Protein AF-A0A369JMH4-F1 (afdb_monomer_lite)

Radius of gyration: 18.21 Å; chains: 1; bounding box: 38×38×43 Å

Foldseek 3Di:
DDPPPDPPPVVNVVQCCCVVVVVDDDDPDPPPDPPVDLLDWDWDQDVPQAIKIKGFAALLAQHQSRGDDQADPPPRHGPQWDQKDFDAPDQAGTAKIWTAGNPPRDIDIDGHDPQWDWPDDDGADNDPSTTMIMGGDD

pLDDT: mean 79.68, std 16.47, range [33.25, 96.5]

Secondary structure (DSSP, 8-state):
---------HHHHHHHIIIIIS-PPPPSS-TT-TTS-TTS-EEEEETTTEEEEEEEEBTTTBGGGPPPPSB-TTT--BS-B-SPEEEEEETTEEEEEEEEBTTT--EEEEEPPTT-EE-S-SSPP-STT-EEEEEEE-

Structure (mmCIF, N/CA/C/O backbone):
data_AF-A0A369JMH4-F1
#
_entry.id   AF-A0A369JMH4-F1
#
loop_
_atom_site.group_PDB
_atom_site.id
_atom_site.type_symbol
_atom_site.label_atom_id
_atom_site.label_alt_id
_atom_site.label_comp_id
_atom_site.label_asym_id
_atom_site.label_entity_id
_atom_site.label_seq_id
_atom_site.pdbx_PDB_ins_code
_atom_site.Cartn_x
_atom_site.Cartn_y
_atom_site.Cartn_z
_atom_site.occupancy
_atom_site.B_iso_or_equiv
_atom_site.auth_seq_id
_atom_site.auth_comp_id
_atom_site.auth_asym_id
_atom_site.auth_atom_id
_atom_site.pdbx_PDB_model_num
ATOM 1 N N . MET A 1 1 ? -17.251 -22.024 -17.572 1.00 35.53 1 MET A N 1
ATOM 2 C CA . MET A 1 1 ? -18.070 -21.114 -16.743 1.00 35.53 1 MET A CA 1
ATOM 3 C C . MET A 1 1 ? -17.380 -21.121 -15.400 1.00 35.53 1 MET A C 1
ATOM 5 O O . MET A 1 1 ? -17.563 -22.053 -14.628 1.00 35.53 1 MET A O 1
ATOM 9 N N . ASP A 1 2 ? -16.469 -20.178 -15.204 1.00 33.25 2 ASP A N 1
ATOM 10 C CA . ASP A 1 2 ? -15.556 -20.232 -14.071 1.00 33.25 2 ASP A CA 1
ATOM 11 C C . ASP A 1 2 ? -16.203 -19.449 -12.943 1.00 33.25 2 ASP A C 1
ATOM 13 O O . ASP A 1 2 ? -16.176 -18.219 -12.916 1.00 33.25 2 ASP A O 1
ATOM 17 N N . PHE A 1 3 ? -16.864 -20.175 -12.043 1.00 38.22 3 PHE A N 1
ATOM 18 C CA . PHE A 1 3 ? -17.314 -19.612 -10.783 1.00 38.22 3 PHE A CA 1
ATOM 19 C C . PHE A 1 3 ? -16.071 -19.296 -9.944 1.00 38.22 3 PHE A C 1
ATOM 21 O O . PHE A 1 3 ? -15.602 -20.110 -9.154 1.00 38.22 3 PHE A O 1
ATOM 28 N N . GLN A 1 4 ? -15.498 -18.114 -10.160 1.00 39.56 4 GLN A N 1
ATOM 29 C CA . GLN A 1 4 ? -14.689 -17.450 -9.153 1.00 39.56 4 GLN A CA 1
ATOM 30 C C . GLN A 1 4 ? -15.676 -16.725 -8.243 1.00 39.56 4 GLN A C 1
ATOM 32 O O . GLN A 1 4 ? -16.204 -15.690 -8.660 1.00 39.56 4 GLN A O 1
ATOM 37 N N . PRO A 1 5 ? -15.982 -17.234 -7.033 1.00 45.06 5 PRO A N 1
ATOM 38 C CA . PRO A 1 5 ? -16.698 -16.405 -6.084 1.00 45.06 5 PRO A CA 1
ATOM 39 C C . PRO A 1 5 ? -15.887 -15.117 -5.942 1.00 45.06 5 PRO A C 1
ATOM 41 O O . PRO A 1 5 ? -14.658 -15.167 -5.807 1.00 45.06 5 PRO A O 1
ATOM 44 N N . CYS A 1 6 ? -16.568 -13.971 -6.056 1.00 44.62 6 CYS A N 1
ATOM 45 C CA . CYS A 1 6 ? -16.004 -12.669 -5.720 1.00 44.62 6 CYS A CA 1
ATOM 46 C C . CYS A 1 6 ? -15.168 -12.859 -4.462 1.00 44.62 6 CYS A C 1
ATOM 48 O O . CYS A 1 6 ? -15.668 -13.512 -3.555 1.00 44.62 6 CYS A O 1
ATOM 50 N N . ILE A 1 7 ? -13.905 -12.410 -4.462 1.00 49.34 7 ILE A N 1
ATOM 51 C CA . ILE A 1 7 ? -12.928 -12.629 -3.386 1.00 49.34 7 ILE A CA 1
ATOM 52 C C . ILE A 1 7 ? -13.560 -12.157 -2.075 1.00 49.34 7 ILE A C 1
ATOM 54 O O . ILE A 1 7 ? -13.428 -11.004 -1.667 1.00 49.34 7 ILE A O 1
ATOM 58 N N . VAL A 1 8 ? -14.329 -13.037 -1.449 1.00 50.47 8 VAL A N 1
ATOM 59 C CA . VAL A 1 8 ? -14.998 -12.785 -0.196 1.00 50.47 8 VAL A CA 1
ATOM 60 C C . VAL A 1 8 ? -13.849 -12.827 0.765 1.00 50.47 8 VAL A C 1
ATOM 62 O O . VAL A 1 8 ? -13.151 -13.839 0.866 1.00 50.47 8 VAL A O 1
ATOM 65 N N . ASN A 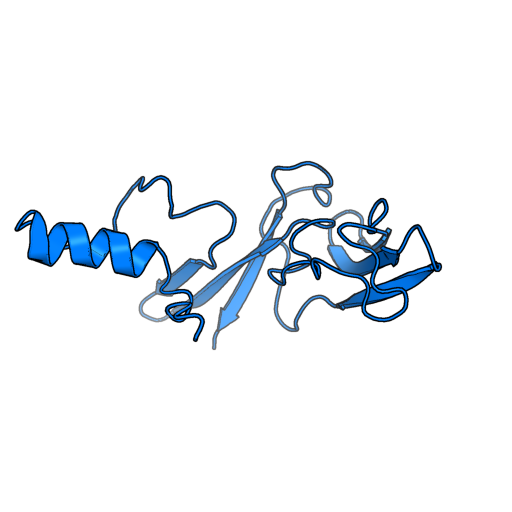1 9 ? -13.577 -11.660 1.347 1.00 58.00 9 ASN A N 1
ATOM 66 C CA . ASN A 1 9 ? -12.511 -11.474 2.306 1.00 58.00 9 ASN A CA 1
ATOM 67 C C . ASN A 1 9 ? -12.512 -12.697 3.225 1.00 58.00 9 ASN A C 1
ATOM 69 O O . ASN A 1 9 ? -13.536 -12.998 3.833 1.00 58.00 9 ASN A O 1
ATOM 73 N N . MET A 1 10 ? -11.406 -13.441 3.264 1.00 61.41 10 MET A N 1
ATOM 74 C CA . MET A 1 10 ? -11.346 -14.697 4.013 1.00 61.41 10 MET A CA 1
ATOM 75 C C . MET A 1 10 ? -11.717 -14.485 5.487 1.00 61.41 10 MET A C 1
ATOM 77 O O . MET A 1 10 ? -12.223 -15.405 6.107 1.00 61.41 10 MET A O 1
ATOM 81 N N . TYR A 1 11 ? -11.573 -13.259 6.008 1.00 62.88 11 TYR A N 1
ATOM 82 C CA . TYR A 1 11 ? -12.136 -12.828 7.288 1.00 62.88 11 TYR A CA 1
ATOM 83 C C . TYR A 1 11 ? -13.656 -13.033 7.386 1.00 62.88 11 TYR A C 1
ATOM 85 O O . TYR A 1 11 ? -14.142 -13.596 8.359 1.00 62.88 11 TYR A O 1
ATOM 93 N N . VAL A 1 12 ? -14.411 -12.610 6.370 1.00 63.16 12 VAL A N 1
ATOM 94 C CA . VAL A 1 12 ? -15.870 -12.782 6.291 1.00 63.16 12 VAL A CA 1
ATOM 95 C C . VAL A 1 12 ? -16.226 -14.264 6.202 1.00 63.16 12 VAL A C 1
ATOM 97 O O . VAL A 1 12 ? -17.187 -14.692 6.832 1.00 63.16 12 VAL A O 1
ATOM 100 N N . MET A 1 13 ? -15.436 -15.058 5.474 1.00 69.62 13 MET A N 1
ATOM 101 C CA . MET A 1 13 ? -15.665 -16.501 5.348 1.00 69.62 13 MET A CA 1
ATOM 102 C C . MET A 1 13 ? -15.344 -17.257 6.644 1.00 69.62 13 MET A C 1
ATOM 104 O O . MET A 1 13 ? -16.131 -18.107 7.053 1.00 69.62 13 MET A O 1
ATOM 108 N N . ASP A 1 14 ? -14.251 -16.911 7.329 1.00 69.19 14 ASP A N 1
ATOM 109 C CA . ASP A 1 14 ? -13.883 -17.485 8.629 1.00 69.19 14 ASP A CA 1
ATOM 110 C C . ASP A 1 14 ? -14.914 -17.096 9.706 1.00 69.19 14 ASP A C 1
ATOM 112 O O . ASP A 1 14 ? -15.352 -17.945 10.485 1.00 69.19 14 ASP A O 1
ATOM 116 N N . ALA A 1 15 ? -15.367 -15.835 9.713 1.00 69.56 15 ALA A N 1
ATOM 117 C CA . ALA A 1 15 ? -16.429 -15.365 10.601 1.00 69.56 15 ALA A CA 1
ATOM 118 C C . ALA A 1 15 ? -17.760 -16.083 10.322 1.00 69.56 15 ALA A C 1
ATOM 120 O O . ALA A 1 15 ? -18.419 -16.540 11.255 1.00 69.56 15 ALA A O 1
ATOM 121 N N . ALA A 1 16 ? -18.133 -16.249 9.049 1.00 69.81 16 ALA A N 1
ATOM 122 C CA . ALA A 1 16 ? -19.326 -16.994 8.655 1.00 69.81 16 ALA A CA 1
ATOM 123 C C . ALA A 1 16 ? -19.235 -18.472 9.063 1.00 69.81 16 ALA A C 1
ATOM 125 O O . ALA A 1 16 ? -20.205 -19.030 9.572 1.00 69.81 16 ALA A O 1
ATOM 126 N N . GLN A 1 17 ? -18.071 -19.106 8.910 1.00 73.88 17 GLN A N 1
ATOM 127 C CA . GLN A 1 17 ? -17.854 -20.482 9.349 1.00 73.88 17 GLN A CA 1
ATOM 128 C C . GLN A 1 17 ? -17.965 -20.613 10.876 1.00 73.88 17 GLN A C 1
ATOM 130 O O . GLN A 1 17 ? -18.639 -21.521 11.369 1.00 73.88 17 GLN A O 1
ATOM 135 N N . ALA A 1 18 ? -17.352 -19.704 11.639 1.00 72.19 18 ALA A N 1
ATOM 136 C CA . ALA A 1 18 ? -17.471 -19.688 13.097 1.00 72.19 18 ALA A CA 1
ATOM 137 C C . ALA A 1 18 ? -18.933 -19.521 13.547 1.00 72.19 18 ALA A C 1
ATOM 139 O O . ALA A 1 18 ? -19.379 -20.201 14.474 1.00 72.19 18 ALA A O 1
ATOM 140 N N . TRP A 1 19 ? -19.687 -18.670 12.851 1.00 72.25 19 TRP A N 1
ATOM 141 C CA . TRP A 1 19 ? -21.060 -18.334 13.207 1.00 72.25 19 TRP A CA 1
ATOM 142 C C . TRP A 1 19 ? -22.066 -19.423 12.824 1.00 72.25 19 TRP A C 1
ATOM 144 O O . TRP A 1 19 ? -22.806 -19.910 13.677 1.00 72.25 19 TRP A O 1
ATOM 154 N N . PHE A 1 20 ? -22.082 -19.829 11.554 1.00 76.00 20 PHE A N 1
ATOM 155 C CA . PHE A 1 20 ? -23.121 -20.707 11.013 1.00 76.00 20 PHE A CA 1
ATOM 156 C C . PHE A 1 20 ? -22.790 -22.193 11.133 1.00 76.00 20 PHE A C 1
ATOM 158 O O . PHE A 1 20 ? -23.704 -23.007 11.205 1.00 76.00 20 PHE A O 1
ATOM 165 N N . VAL A 1 21 ? -21.505 -22.558 11.160 1.00 78.19 21 VAL A N 1
ATOM 166 C CA . VAL A 1 21 ? -21.088 -23.970 11.213 1.00 78.19 21 VAL A CA 1
ATOM 167 C C . VAL A 1 21 ? -20.709 -24.377 12.630 1.00 78.19 21 VAL A C 1
ATOM 169 O O . VAL A 1 21 ? -21.078 -25.458 13.078 1.00 78.19 21 VAL A O 1
ATOM 172 N N . GLN A 1 22 ? -19.979 -23.523 13.352 1.00 78.56 22 GLN A N 1
ATOM 173 C CA . GLN A 1 22 ? -19.473 -23.857 14.690 1.00 78.56 22 GLN A CA 1
ATOM 174 C C . GLN A 1 22 ? -20.376 -23.363 15.830 1.00 78.56 22 GLN A C 1
ATOM 176 O O . GLN A 1 22 ? -20.097 -23.673 16.987 1.00 78.56 22 GLN A O 1
ATOM 181 N N . GLY A 1 23 ? -21.427 -22.589 15.531 1.00 72.75 23 GLY A N 1
ATOM 182 C CA . GLY A 1 23 ? -22.370 -22.072 16.528 1.00 72.75 23 GLY A CA 1
ATOM 183 C C . GLY A 1 23 ? -21.751 -21.101 17.541 1.00 72.75 23 GLY A C 1
ATOM 184 O O . GLY A 1 23 ? -22.298 -20.915 18.628 1.00 72.75 23 GLY A O 1
ATOM 185 N N . LYS A 1 24 ? -20.601 -20.493 17.223 1.00 68.94 24 LYS A N 1
ATOM 186 C CA . LYS A 1 24 ? -19.928 -19.525 18.098 1.00 68.94 24 LYS A CA 1
ATOM 187 C C . LYS A 1 24 ? -20.498 -18.128 17.856 1.00 68.94 24 LYS A C 1
ATOM 189 O O . LYS A 1 24 ? -20.722 -17.735 16.712 1.00 68.94 24 LYS A O 1
ATOM 194 N N . LYS A 1 25 ? -20.714 -17.351 18.924 1.00 60.28 25 LYS A N 1
ATOM 195 C CA . LYS A 1 25 ? -21.019 -15.918 18.782 1.00 60.28 25 LYS A CA 1
ATOM 196 C C . LYS A 1 25 ? -19.775 -15.205 18.239 1.00 60.28 25 LYS A C 1
ATOM 198 O O . LYS A 1 25 ? -18.699 -15.430 18.790 1.00 60.28 25 LYS A O 1
ATOM 203 N N . PRO A 1 26 ? -19.894 -14.364 17.198 1.00 54.19 26 PRO A N 1
ATOM 204 C CA . PRO A 1 26 ? -18.758 -13.592 16.727 1.00 54.19 26 PRO A CA 1
ATOM 205 C C . PRO A 1 26 ? -18.363 -12.597 17.818 1.00 54.19 26 PRO A C 1
ATOM 207 O O . PRO A 1 26 ? -19.163 -11.753 18.225 1.00 54.19 26 PRO A O 1
ATOM 210 N N . GLU A 1 27 ? -17.134 -12.701 18.309 1.00 54.62 27 GLU A N 1
ATOM 211 C CA . GLU A 1 27 ? -16.527 -11.588 19.025 1.00 54.62 27 GLU A CA 1
ATOM 212 C C . GLU A 1 27 ? -16.348 -10.447 18.017 1.00 54.62 27 GLU A C 1
ATOM 214 O O . GLU A 1 27 ? -15.845 -10.658 16.912 1.00 54.62 27 GLU A O 1
ATOM 219 N N . ALA A 1 28 ? -16.779 -9.234 18.378 1.00 49.41 28 ALA A N 1
ATOM 220 C CA . ALA A 1 28 ? -16.646 -8.049 17.521 1.00 49.41 28 ALA A CA 1
ATOM 221 C C . ALA A 1 28 ? -15.177 -7.736 17.170 1.00 49.41 28 ALA A C 1
ATOM 223 O O . ALA A 1 28 ? -14.896 -6.989 16.236 1.00 49.41 28 ALA A O 1
ATOM 224 N N . VAL A 1 29 ? -14.243 -8.332 17.913 1.00 51.25 29 VAL A N 1
ATOM 225 C CA . VAL A 1 29 ? -12.807 -8.246 17.711 1.00 51.25 29 VAL A CA 1
ATOM 226 C C . VAL A 1 29 ? -12.248 -9.654 17.877 1.00 51.25 29 VAL A C 1
ATOM 228 O O . VAL A 1 29 ? -12.226 -10.179 18.984 1.00 51.25 29 VAL A O 1
ATOM 231 N N . LEU A 1 30 ? -11.789 -10.272 16.787 1.00 52.94 30 LEU A N 1
ATOM 232 C CA . LEU A 1 30 ? -10.995 -11.496 16.880 1.00 52.94 30 LEU A CA 1
ATOM 233 C C . LEU A 1 30 ? -9.573 -11.090 17.289 1.00 52.94 30 LEU A C 1
ATOM 235 O O . LEU A 1 30 ? -8.693 -10.922 16.438 1.00 52.94 30 LEU A O 1
ATOM 239 N N . ASN A 1 31 ? -9.375 -10.842 18.584 1.00 42.22 31 ASN A N 1
ATOM 240 C CA . ASN A 1 31 ? -8.053 -10.565 19.137 1.00 42.22 31 ASN A CA 1
ATOM 241 C C . ASN A 1 31 ? -7.108 -11.714 18.754 1.00 42.22 31 ASN A C 1
ATOM 243 O O . ASN A 1 31 ? -7.478 -12.882 18.837 1.00 42.22 31 ASN A O 1
ATOM 247 N N . GLU A 1 32 ? -5.910 -11.373 18.276 1.00 44.97 32 GLU A N 1
ATOM 248 C CA . GLU A 1 32 ? -4.871 -12.343 17.892 1.00 44.97 32 GLU A CA 1
ATOM 249 C C . GLU A 1 32 ? -5.225 -13.295 16.732 1.00 44.97 32 GLU A C 1
ATOM 251 O O . GLU A 1 32 ? -4.517 -14.275 16.492 1.00 44.97 32 GLU A O 1
ATOM 256 N N . HIS A 1 33 ? -6.269 -13.010 15.943 1.00 47.62 33 HIS A N 1
ATOM 257 C CA . HIS A 1 33 ? -6.540 -13.810 14.749 1.00 47.62 33 HIS A CA 1
ATOM 258 C C . HIS A 1 33 ? -5.376 -13.682 13.764 1.00 47.62 33 HIS A C 1
ATOM 260 O O . HIS A 1 33 ? -5.057 -12.581 13.308 1.00 47.62 33 HIS A O 1
ATOM 266 N N . HIS A 1 34 ? -4.789 -14.809 13.350 1.00 49.72 34 HIS A N 1
ATOM 267 C CA . HIS A 1 34 ? -3.632 -14.882 12.439 1.00 49.72 34 HIS A CA 1
ATOM 268 C C . HIS A 1 34 ? -3.851 -14.189 11.081 1.00 49.72 34 HIS A C 1
ATOM 270 O O . HIS A 1 34 ? -2.915 -14.060 10.292 1.00 49.72 34 HIS A O 1
ATOM 276 N N . ARG A 1 35 ? -5.088 -13.755 10.792 1.00 48.41 35 ARG A N 1
ATOM 277 C CA . ARG A 1 35 ? -5.493 -13.022 9.579 1.00 48.41 35 ARG A CA 1
ATOM 278 C C . ARG A 1 35 ? -5.946 -11.578 9.787 1.00 48.41 35 ARG A C 1
ATOM 280 O O . ARG A 1 35 ? -6.307 -10.951 8.790 1.00 48.41 35 ARG A O 1
ATOM 287 N N . VAL A 1 36 ? -5.808 -10.986 10.980 1.00 52.72 36 VAL A N 1
ATOM 288 C CA . VAL A 1 36 ? -5.537 -9.531 11.064 1.00 52.72 36 VAL A CA 1
ATOM 289 C C . VAL A 1 36 ? -4.096 -9.333 10.575 1.00 52.72 36 VAL A C 1
ATOM 291 O O . VAL A 1 36 ? -3.183 -8.972 11.307 1.00 52.72 36 VAL A O 1
ATOM 294 N N . GLY A 1 37 ? -3.851 -9.784 9.346 1.00 52.75 37 GLY A N 1
ATOM 295 C CA . GLY A 1 37 ? -2.526 -9.940 8.799 1.00 52.75 37 GLY A CA 1
ATOM 296 C C . GLY A 1 37 ? -1.922 -8.566 8.624 1.00 52.75 37 GLY A C 1
ATOM 297 O O . GLY A 1 37 ? -2.637 -7.578 8.455 1.00 52.75 37 GLY A O 1
ATOM 298 N N . ALA A 1 38 ? -0.597 -8.526 8.563 1.00 53.00 38 ALA A N 1
ATOM 299 C CA . ALA A 1 38 ? 0.162 -7.316 8.296 1.00 53.00 38 ALA A CA 1
ATOM 300 C C . ALA A 1 38 ? -0.311 -6.551 7.047 1.00 53.00 38 ALA A C 1
ATOM 302 O O . ALA A 1 38 ? 0.181 -5.473 6.816 1.00 53.00 38 ALA A O 1
ATOM 303 N N . HIS A 1 39 ? -1.224 -7.069 6.219 1.00 64.62 39 HIS A N 1
ATOM 304 C CA . HIS A 1 39 ? -1.637 -6.491 4.945 1.00 64.62 39 HIS A CA 1
ATOM 305 C C . HIS A 1 39 ? -3.129 -6.099 4.903 1.00 64.62 39 HIS A C 1
ATOM 307 O O . HIS A 1 39 ? -3.681 -5.960 3.812 1.00 64.62 39 HIS A O 1
ATOM 313 N N . THR A 1 40 ? -3.807 -5.954 6.041 1.00 71.31 40 THR A N 1
ATOM 314 C CA . THR A 1 40 ? -5.189 -5.445 6.093 1.00 71.31 40 THR A CA 1
ATOM 315 C C . THR A 1 40 ? -5.192 -4.053 6.705 1.00 71.31 40 THR A C 1
ATOM 317 O O . THR A 1 40 ? -4.484 -3.802 7.678 1.00 71.31 40 THR A O 1
ATOM 320 N N . ASP A 1 41 ? -5.975 -3.147 6.126 1.00 78.44 41 ASP A N 1
ATOM 321 C CA . ASP A 1 41 ? -6.143 -1.806 6.674 1.00 78.44 41 ASP A CA 1
ATOM 322 C C . ASP A 1 41 ? -6.824 -1.881 8.046 1.00 78.44 41 ASP A C 1
ATOM 324 O O . ASP A 1 41 ? -7.780 -2.636 8.233 1.00 78.44 41 ASP A O 1
ATOM 328 N N . ILE A 1 42 ? -6.347 -1.080 8.996 1.00 82.38 42 ILE A N 1
ATOM 329 C CA . ILE A 1 42 ? -6.908 -0.996 10.346 1.00 82.38 42 ILE A CA 1
ATOM 330 C C . ILE A 1 42 ? -7.631 0.337 10.471 1.00 82.38 42 ILE A C 1
ATOM 332 O O . ILE A 1 42 ? -7.050 1.391 10.220 1.00 82.38 42 ILE A O 1
ATOM 336 N N . TYR A 1 43 ? -8.890 0.289 10.885 1.00 82.31 43 TYR A N 1
ATOM 337 C CA . TYR A 1 43 ? -9.682 1.473 11.187 1.00 82.31 43 TYR A CA 1
ATOM 338 C C . TYR A 1 43 ? -9.886 1.548 12.697 1.00 82.31 43 TYR A C 1
ATOM 340 O O . TYR A 1 43 ? -10.365 0.592 13.304 1.00 82.31 43 TYR A O 1
ATOM 348 N N . VAL A 1 44 ? -9.503 2.670 13.297 1.00 78.69 44 VAL A N 1
ATOM 349 C CA . VAL A 1 44 ? -9.702 2.953 14.721 1.00 78.69 44 VAL A CA 1
ATOM 350 C C . VAL A 1 44 ? -10.708 4.087 14.823 1.00 78.69 44 VAL A C 1
ATOM 352 O O . VAL A 1 44 ? -10.480 5.159 14.269 1.00 78.69 44 VAL A O 1
ATOM 355 N N . PHE A 1 45 ? -11.822 3.838 15.502 1.00 80.62 45 PHE A N 1
ATOM 356 C CA . PHE A 1 45 ? -12.870 4.825 15.741 1.00 80.62 45 PHE A CA 1
ATOM 357 C C . PHE A 1 45 ? -12.815 5.228 17.210 1.00 80.62 45 PHE A C 1
ATOM 359 O O . PHE A 1 45 ? -12.978 4.378 18.086 1.00 80.62 45 PHE A O 1
ATOM 366 N N . GLU A 1 46 ? -12.573 6.506 17.476 1.00 78.25 46 GLU A N 1
ATOM 367 C CA . GLU A 1 46 ? -12.484 7.045 18.829 1.00 78.25 46 GLU A CA 1
ATOM 368 C C . GLU A 1 46 ? -13.647 8.023 19.054 1.00 78.25 46 GLU A C 1
ATOM 370 O O . GLU A 1 46 ? -13.857 8.935 18.246 1.00 78.25 46 GLU A O 1
ATOM 375 N N . PRO A 1 47 ? -14.436 7.859 20.131 1.00 75.12 47 PRO A N 1
ATOM 376 C CA . PRO A 1 47 ? -15.448 8.843 20.487 1.00 75.12 47 PRO A CA 1
ATOM 377 C C . PRO A 1 47 ? -14.794 10.219 20.686 1.00 75.12 47 PRO A C 1
ATOM 379 O O . PRO A 1 47 ? -13.888 10.351 21.500 1.00 75.12 47 PRO A O 1
ATOM 382 N N . ASN A 1 48 ? -15.279 11.237 19.968 1.00 77.44 48 ASN A N 1
ATOM 383 C CA . ASN A 1 48 ? -14.795 12.632 19.950 1.00 77.44 48 ASN A CA 1
ATOM 384 C C . ASN A 1 48 ? -13.485 12.910 19.187 1.00 77.44 48 ASN A C 1
ATOM 386 O O . ASN A 1 48 ? -13.298 14.046 18.761 1.00 77.44 48 ASN A O 1
ATOM 390 N N . ASP A 1 49 ? -12.639 11.907 18.943 1.00 75.12 49 ASP A N 1
ATOM 391 C CA . ASP A 1 49 ? -11.340 12.081 18.263 1.00 75.12 49 ASP A CA 1
ATOM 392 C C . ASP A 1 49 ? -11.360 11.664 16.775 1.00 75.12 49 ASP A C 1
ATOM 394 O O . ASP A 1 49 ? -10.348 11.731 16.070 1.00 75.12 49 ASP A O 1
ATOM 398 N N . GLY A 1 50 ? -12.535 11.263 16.276 1.00 82.94 50 GLY A N 1
ATOM 399 C CA . GLY A 1 50 ? -12.772 10.921 14.875 1.00 82.94 50 GLY A CA 1
ATOM 400 C C . GLY A 1 50 ? -12.344 9.496 14.524 1.00 82.94 50 GLY A C 1
ATOM 401 O O . GLY A 1 50 ? -12.365 8.587 15.358 1.00 82.94 50 GLY A O 1
ATOM 402 N N . ALA A 1 51 ? -11.992 9.277 13.256 1.00 87.38 51 ALA A N 1
ATOM 403 C CA . ALA A 1 51 ? -11.555 7.974 12.771 1.00 87.38 51 ALA A CA 1
ATOM 404 C C . ALA A 1 51 ? -10.121 8.037 12.232 1.00 87.38 51 ALA A C 1
ATOM 406 O O . ALA A 1 51 ? -9.727 8.973 11.543 1.00 87.38 51 ALA A O 1
ATOM 407 N N . LYS A 1 52 ? -9.322 7.012 12.519 1.00 86.19 52 LYS A N 1
ATOM 408 C CA . LYS A 1 52 ? -7.959 6.842 12.004 1.00 86.19 52 LYS A CA 1
ATOM 409 C C . LYS A 1 52 ? -7.927 5.627 11.099 1.00 86.19 52 LYS A C 1
ATOM 411 O O . LYS A 1 52 ? -8.447 4.572 11.457 1.00 86.19 52 LYS A O 1
ATOM 416 N N . ARG A 1 53 ? -7.272 5.750 9.949 1.00 88.75 53 ARG A N 1
ATOM 417 C CA . ARG A 1 53 ? -6.996 4.630 9.047 1.00 88.75 53 ARG A CA 1
ATOM 418 C C . ARG A 1 53 ? -5.504 4.368 9.002 1.00 88.75 53 ARG A C 1
ATOM 420 O O . ARG A 1 53 ? -4.728 5.259 8.668 1.00 88.75 53 ARG A O 1
ATOM 427 N N . TYR A 1 54 ? -5.121 3.130 9.269 1.00 87.00 54 TYR A N 1
ATOM 428 C CA . TYR A 1 54 ? -3.763 2.638 9.134 1.00 87.00 54 TYR A CA 1
ATOM 429 C C . TYR A 1 54 ? -3.692 1.687 7.949 1.00 87.00 54 TYR A C 1
ATOM 431 O O . TYR A 1 54 ? -4.489 0.75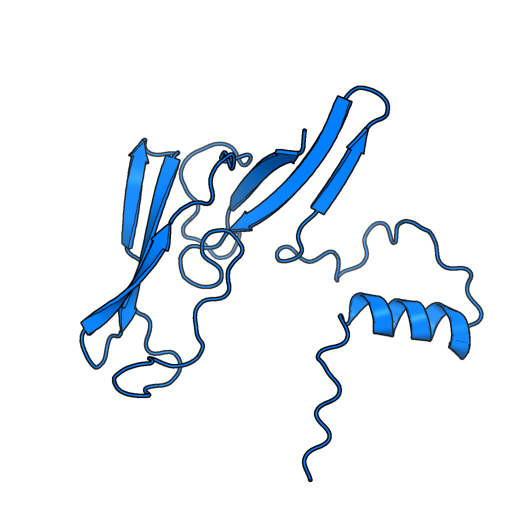9 7.839 1.00 87.00 54 TYR A O 1
ATOM 439 N N . ILE A 1 55 ? -2.717 1.904 7.077 1.00 89.31 55 ILE A N 1
ATOM 440 C CA . ILE A 1 55 ? -2.433 1.037 5.938 1.00 89.31 55 ILE A CA 1
ATOM 441 C C . ILE A 1 55 ? -1.020 0.502 6.066 1.00 89.31 55 ILE A C 1
ATOM 443 O O . ILE A 1 55 ? -0.091 1.226 6.440 1.00 89.31 55 ILE A O 1
ATOM 447 N N . TRP A 1 56 ? -0.844 -0.762 5.721 1.00 88.62 56 TRP A N 1
ATOM 448 C CA . TRP A 1 56 ? 0.483 -1.334 5.610 1.00 88.62 56 TRP A CA 1
ATOM 449 C C . TRP A 1 56 ? 1.030 -1.179 4.198 1.00 88.62 56 TRP A C 1
ATOM 451 O O . TRP A 1 56 ? 0.329 -1.366 3.202 1.00 88.62 56 TRP A O 1
ATOM 461 N N . SER A 1 57 ? 2.315 -0.859 4.116 1.00 90.25 57 SER A N 1
ATOM 462 C CA . SER A 1 57 ? 3.023 -0.572 2.882 1.00 90.25 57 SER A CA 1
ATOM 463 C C . SER A 1 57 ? 4.314 -1.377 2.796 1.00 90.25 57 SER A C 1
ATOM 465 O O . SER A 1 57 ? 5.164 -1.314 3.682 1.00 90.25 57 SER A O 1
ATOM 467 N N . HIS A 1 58 ? 4.517 -2.046 1.663 1.00 91.00 58 HIS A N 1
ATOM 468 C CA . HIS A 1 58 ? 5.787 -2.675 1.301 1.00 91.00 58 HIS A CA 1
ATOM 469 C C . HIS A 1 58 ? 6.190 -2.254 -0.105 1.00 91.00 58 HIS A C 1
ATOM 471 O O . HIS A 1 58 ? 5.438 -2.457 -1.058 1.00 91.00 58 HIS A O 1
ATOM 477 N N . SER A 1 59 ? 7.410 -1.744 -0.258 1.00 91.50 59 SER A N 1
ATOM 478 C CA . SER A 1 59 ? 7.859 -1.088 -1.491 1.00 91.50 59 SER A CA 1
ATOM 479 C C . SER A 1 59 ? 7.794 -1.953 -2.750 1.00 91.50 59 SER A C 1
ATOM 481 O O . SER A 1 59 ? 7.556 -1.423 -3.824 1.00 91.50 59 SER A O 1
ATOM 483 N N . GLY A 1 60 ? 7.983 -3.269 -2.645 1.00 89.06 60 GLY A N 1
ATOM 484 C CA . GLY A 1 60 ? 7.940 -4.169 -3.809 1.00 89.06 60 GLY A CA 1
ATOM 485 C C . GLY A 1 60 ? 6.651 -4.980 -3.978 1.00 89.06 60 GLY A C 1
ATOM 486 O O . GLY A 1 60 ? 6.446 -5.585 -5.019 1.00 89.06 60 GLY A O 1
ATOM 487 N N . ARG A 1 61 ? 5.794 -5.042 -2.952 1.00 86.81 61 ARG A N 1
ATOM 488 C CA . ARG A 1 61 ? 4.656 -5.988 -2.906 1.00 86.81 61 ARG A CA 1
ATOM 489 C C . ARG A 1 61 ? 3.332 -5.251 -2.822 1.00 86.81 61 ARG A C 1
ATOM 491 O O . ARG A 1 61 ? 2.373 -5.627 -3.488 1.00 86.81 61 ARG A O 1
ATOM 498 N N . ARG A 1 62 ? 3.295 -4.205 -1.997 1.00 89.50 62 ARG A N 1
ATOM 499 C CA . ARG A 1 62 ? 2.100 -3.418 -1.739 1.00 89.50 62 ARG A CA 1
ATOM 500 C C . ARG A 1 62 ? 2.448 -1.948 -1.457 1.00 89.50 62 ARG A C 1
ATOM 502 O O . ARG A 1 62 ? 2.348 -1.526 -0.302 1.00 89.50 62 ARG A O 1
ATOM 509 N N . PRO A 1 63 ? 2.965 -1.194 -2.445 1.00 92.06 63 PRO A N 1
ATOM 510 C CA . PRO A 1 63 ? 3.293 0.216 -2.254 1.00 92.06 63 PRO A CA 1
ATOM 511 C C . PRO A 1 63 ? 2.086 0.997 -1.726 1.00 92.06 63 PRO A C 1
ATOM 513 O O . PRO A 1 63 ? 1.045 1.018 -2.372 1.00 92.06 63 PRO A O 1
ATOM 516 N N . PHE A 1 64 ? 2.215 1.612 -0.547 1.00 92.44 64 PHE A N 1
ATOM 517 C CA . PHE A 1 64 ? 1.157 2.413 0.082 1.00 92.44 64 PHE A CA 1
ATOM 518 C C . PHE A 1 64 ? -0.210 1.712 0.148 1.00 92.44 64 PHE A C 1
ATOM 520 O O . PHE A 1 64 ? -1.240 2.323 -0.113 1.00 92.44 64 PHE A O 1
ATOM 527 N N . GLY A 1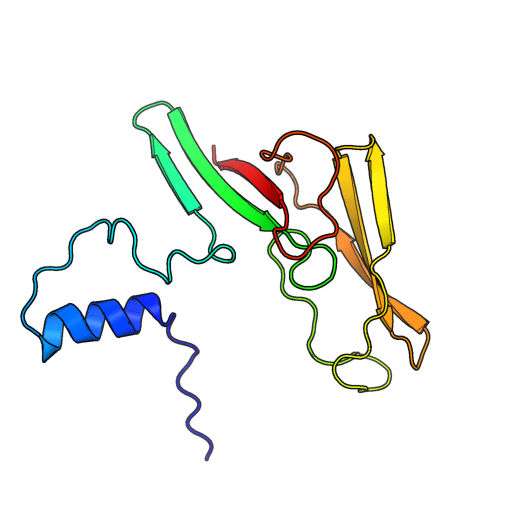 65 ? -0.233 0.418 0.475 1.00 88.00 65 GLY A N 1
ATOM 528 C CA . GLY A 1 65 ? -1.487 -0.329 0.604 1.00 88.00 65 GLY A CA 1
ATOM 529 C C . GLY A 1 65 ? -2.081 -0.817 -0.723 1.00 88.00 65 GLY A C 1
ATOM 530 O O . GLY A 1 65 ? -3.039 -1.589 -0.696 1.00 88.00 65 GLY A O 1
ATOM 531 N N . GLU A 1 66 ? -1.485 -0.492 -1.872 1.00 88.69 66 GLU A N 1
ATOM 532 C CA . GLU A 1 66 ? -1.938 -0.968 -3.183 1.00 88.69 66 GLU A CA 1
ATOM 533 C C . GLU A 1 66 ? -1.094 -2.146 -3.679 1.00 88.69 66 GLU A C 1
ATOM 535 O O . GLU A 1 66 ? 0.126 -2.012 -3.772 1.00 88.69 66 GLU A O 1
ATOM 540 N N . PRO A 1 67 ? -1.686 -3.307 -4.013 1.00 87.62 67 PRO A N 1
ATOM 541 C CA . PRO A 1 67 ? -0.929 -4.442 -4.532 1.00 87.62 67 PRO A CA 1
ATOM 542 C C . PRO A 1 67 ? -0.158 -4.091 -5.810 1.00 87.62 67 PRO A C 1
ATOM 544 O O . PRO A 1 67 ? -0.699 -3.481 -6.736 1.00 87.62 67 PRO A O 1
ATOM 547 N N . ALA A 1 68 ? 1.104 -4.521 -5.884 1.00 88.75 68 ALA A N 1
ATOM 548 C CA . ALA A 1 68 ? 1.845 -4.503 -7.138 1.00 88.75 68 ALA A CA 1
ATOM 549 C C . ALA A 1 68 ? 1.116 -5.399 -8.165 1.00 88.75 68 ALA A C 1
ATOM 551 O O . ALA A 1 68 ? 0.709 -6.510 -7.804 1.00 88.75 68 ALA A O 1
ATOM 552 N N . PRO A 1 69 ? 0.937 -4.964 -9.428 1.00 88.94 69 PRO A N 1
ATOM 553 C CA . PRO A 1 69 ? 0.277 -5.790 -10.436 1.00 88.94 69 PRO A CA 1
ATOM 554 C C . PRO A 1 69 ? 1.000 -7.129 -10.595 1.00 88.94 69 PRO A C 1
ATOM 556 O O . PRO A 1 69 ? 2.222 -7.169 -10.590 1.00 88.94 69 PRO A O 1
ATOM 559 N N . LEU A 1 70 ? 0.292 -8.243 -10.777 1.00 89.38 70 LEU A N 1
ATOM 560 C CA . LEU A 1 70 ? 0.970 -9.534 -10.967 1.00 89.38 70 LEU A CA 1
ATOM 561 C C . LEU A 1 70 ? 1.740 -9.600 -12.299 1.00 89.38 70 LEU A C 1
ATOM 563 O O . LEU A 1 70 ? 2.732 -10.318 -12.412 1.00 89.38 70 LEU A O 1
ATOM 567 N N . GLN A 1 71 ? 1.281 -8.849 -13.298 1.00 91.50 71 GLN A N 1
ATOM 568 C CA . GLN A 1 71 ? 1.752 -8.901 -14.675 1.00 91.50 71 GLN A CA 1
ATOM 569 C C . GLN A 1 71 ? 2.054 -7.490 -15.189 1.00 91.50 71 GLN A C 1
ATOM 571 O O . GLN A 1 71 ? 1.326 -6.542 -14.884 1.00 91.50 71 GLN A O 1
ATOM 576 N N . CYS A 1 72 ? 3.107 -7.346 -15.996 1.00 93.00 72 CYS A N 1
ATOM 577 C CA . CYS A 1 72 ? 3.381 -6.097 -16.695 1.00 93.00 72 CYS A CA 1
ATOM 578 C C . CYS A 1 72 ? 2.273 -5.806 -17.716 1.00 93.00 72 CYS A C 1
ATOM 580 O O . CYS A 1 72 ? 1.960 -6.638 -18.567 1.00 93.00 72 CYS A O 1
ATOM 582 N N . VAL A 1 73 ? 1.711 -4.598 -17.684 1.00 92.12 73 VAL A N 1
ATOM 583 C CA . VAL A 1 73 ? 0.637 -4.206 -18.610 1.00 92.12 73 VAL A CA 1
ATOM 584 C C . VAL A 1 73 ? 1.114 -4.053 -20.057 1.00 92.12 73 VAL A C 1
ATOM 586 O O . VAL A 1 73 ? 0.295 -4.205 -20.963 1.00 92.12 73 VAL A O 1
ATOM 589 N N . ILE A 1 74 ? 2.416 -3.825 -20.267 1.00 95.25 74 ILE A N 1
ATOM 590 C CA . ILE A 1 74 ? 3.032 -3.626 -21.585 1.00 95.25 74 ILE A CA 1
ATOM 591 C C . ILE A 1 74 ? 3.472 -4.960 -22.195 1.00 95.25 74 ILE A C 1
ATOM 593 O O . ILE A 1 74 ? 2.852 -5.425 -23.144 1.00 95.25 74 ILE A O 1
ATOM 597 N N . CYS A 1 75 ? 4.497 -5.613 -21.637 1.00 95.00 75 CYS A N 1
ATOM 598 C CA . CYS A 1 75 ? 5.066 -6.835 -22.221 1.00 95.00 75 CYS A CA 1
ATOM 599 C C . CYS A 1 75 ? 4.389 -8.135 -21.766 1.00 95.00 75 CYS A C 1
ATOM 601 O O . CYS A 1 75 ? 4.784 -9.210 -22.203 1.00 95.00 75 CYS A O 1
ATOM 603 N N . LYS A 1 76 ? 3.402 -8.057 -20.863 1.00 92.62 76 LYS A N 1
ATOM 604 C CA . LYS A 1 76 ? 2.664 -9.213 -20.328 1.00 92.62 76 LYS A CA 1
ATOM 605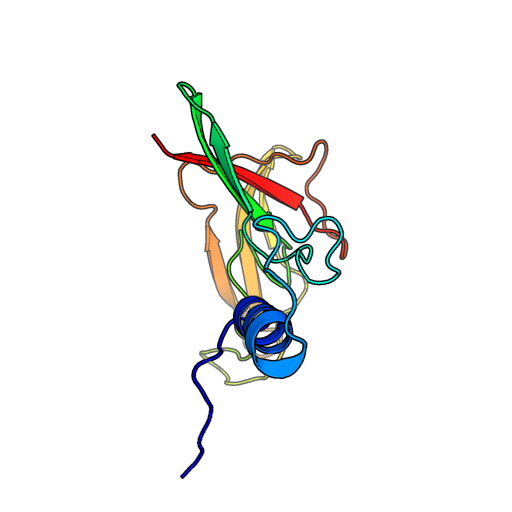 C C . LYS A 1 76 ? 3.520 -10.228 -19.549 1.00 92.62 76 LYS A C 1
ATOM 607 O O . LYS A 1 76 ? 3.017 -11.293 -19.200 1.00 92.62 76 LYS A O 1
ATOM 612 N N . SER A 1 77 ? 4.764 -9.899 -19.195 1.00 92.19 77 SER A N 1
ATOM 613 C CA . SER A 1 77 ? 5.584 -10.750 -18.323 1.00 92.19 77 SER A CA 1
ATOM 614 C C . SER A 1 77 ? 5.010 -10.828 -16.899 1.00 92.19 77 SER A C 1
ATOM 616 O O . SER A 1 77 ? 4.485 -9.841 -16.375 1.00 92.19 77 SER A O 1
ATOM 618 N N . ILE A 1 78 ? 5.075 -12.011 -16.280 1.00 89.88 78 ILE A N 1
ATOM 619 C CA . ILE A 1 78 ? 4.524 -12.310 -14.948 1.00 89.88 78 ILE A CA 1
ATOM 620 C C . ILE A 1 78 ? 5.619 -12.131 -13.894 1.00 89.88 78 ILE A C 1
ATOM 622 O O . ILE A 1 78 ? 6.723 -12.640 -14.056 1.00 89.88 78 ILE A O 1
ATOM 626 N N . LYS A 1 79 ? 5.302 -11.447 -12.785 1.00 78.88 79 LYS A N 1
ATOM 627 C CA . LYS A 1 79 ? 6.227 -11.167 -11.666 1.00 78.88 79 LYS A CA 1
ATOM 628 C C . LYS A 1 79 ? 7.540 -10.497 -12.097 1.00 78.88 79 LYS A C 1
ATOM 630 O O . LYS A 1 79 ? 8.567 -10.659 -11.451 1.00 78.88 79 LYS A O 1
ATOM 635 N N . SER A 1 80 ? 7.492 -9.691 -13.149 1.00 83.81 80 SER A N 1
ATOM 636 C CA . SER A 1 80 ? 8.668 -9.072 -13.766 1.00 83.81 80 SER A CA 1
ATOM 637 C C . SER A 1 80 ? 9.211 -7.843 -13.026 1.00 83.81 80 SER A C 1
ATOM 639 O O . SER A 1 80 ? 9.864 -7.016 -13.647 1.00 83.81 80 SER A O 1
ATOM 641 N N . TRP A 1 81 ? 8.851 -7.601 -11.764 1.00 92.06 81 TRP A N 1
ATOM 642 C CA . TRP A 1 81 ? 9.225 -6.351 -11.090 1.00 92.06 81 TRP A CA 1
ATOM 643 C C . TRP A 1 81 ? 10.590 -6.485 -10.425 1.00 92.06 81 TRP A C 1
ATOM 645 O O . TRP A 1 81 ? 10.783 -7.342 -9.564 1.00 92.06 81 TRP A O 1
ATOM 655 N N . GLY A 1 82 ? 11.522 -5.617 -10.817 1.00 91.69 82 GLY A N 1
ATOM 656 C CA . GLY A 1 82 ? 12.833 -5.512 -10.185 1.00 91.69 82 GLY A CA 1
ATOM 657 C C . GLY A 1 82 ? 12.776 -4.835 -8.808 1.00 91.69 82 GLY A C 1
ATOM 658 O O . GLY A 1 82 ? 11.695 -4.501 -8.308 1.00 91.69 82 GLY A O 1
ATOM 659 N N . PRO A 1 83 ? 13.942 -4.592 -8.182 1.00 92.75 83 PRO A N 1
ATOM 660 C CA . PRO A 1 83 ? 14.021 -3.848 -6.931 1.00 92.75 83 PRO A CA 1
ATOM 661 C C . PRO A 1 83 ? 13.331 -2.474 -7.048 1.00 92.75 83 PRO A C 1
ATOM 663 O O . PRO A 1 83 ? 13.642 -1.709 -7.964 1.00 92.75 83 PRO A O 1
ATOM 666 N N . PRO A 1 84 ? 12.398 -2.134 -6.141 1.00 92.94 84 PRO A N 1
ATOM 667 C CA . PRO A 1 84 ? 11.618 -0.906 -6.239 1.00 92.94 84 PRO A CA 1
ATOM 668 C C . PRO A 1 84 ? 12.481 0.328 -5.968 1.00 92.94 84 PRO A C 1
ATOM 670 O O . PRO A 1 84 ? 13.256 0.374 -5.007 1.00 92.94 84 PRO A O 1
ATOM 673 N N . LYS A 1 85 ? 12.279 1.382 -6.760 1.00 94.31 85 LYS A N 1
ATOM 674 C CA . LYS A 1 85 ? 12.887 2.694 -6.519 1.00 94.31 85 LYS A CA 1
ATOM 675 C C . LYS A 1 85 ? 11.951 3.534 -5.658 1.00 94.31 85 LYS A C 1
ATOM 677 O O . LYS A 1 85 ? 10.778 3.690 -5.975 1.00 94.31 85 LYS A O 1
ATOM 682 N N . VAL A 1 86 ? 12.470 4.105 -4.574 1.00 93.44 86 VAL A N 1
ATOM 683 C CA . VAL A 1 86 ? 11.678 4.922 -3.642 1.00 93.44 86 VAL A CA 1
ATOM 684 C C . VAL A 1 86 ? 12.113 6.379 -3.751 1.00 93.44 86 VAL A C 1
ATOM 686 O O . VAL A 1 86 ? 13.253 6.703 -3.417 1.00 93.44 86 VAL A O 1
ATOM 689 N N . VAL A 1 87 ? 11.205 7.253 -4.183 1.00 94.44 87 VAL A N 1
ATOM 690 C CA . VAL A 1 87 ? 11.382 8.712 -4.190 1.00 94.44 87 VAL A CA 1
ATOM 691 C C . VAL A 1 87 ? 11.032 9.248 -2.806 1.00 94.44 87 VAL A C 1
ATOM 693 O O . VAL A 1 87 ? 9.981 8.918 -2.251 1.00 94.44 87 VAL A O 1
ATOM 696 N N . ARG A 1 88 ? 11.927 10.049 -2.223 1.00 91.94 88 ARG A N 1
ATOM 697 C CA . ARG A 1 88 ? 11.882 10.432 -0.807 1.00 91.94 88 ARG A CA 1
ATOM 698 C C . ARG A 1 88 ? 12.036 11.941 -0.640 1.00 91.94 88 ARG A C 1
ATOM 700 O O . ARG A 1 88 ? 12.865 12.528 -1.324 1.00 91.94 88 ARG A O 1
ATOM 707 N N . SER A 1 89 ? 11.303 12.538 0.300 1.00 90.12 89 SER A N 1
ATOM 708 C CA . SER A 1 89 ? 11.591 13.898 0.795 1.00 90.12 89 SER A CA 1
ATOM 709 C C . SER A 1 89 ? 12.563 13.893 1.977 1.00 90.12 89 SER A C 1
ATOM 711 O O . SER A 1 89 ? 13.266 14.868 2.210 1.00 90.12 89 SER A O 1
ATOM 713 N N . SER A 1 90 ? 12.628 12.786 2.719 1.00 87.12 90 SER A N 1
ATOM 714 C CA . SER A 1 90 ? 13.592 12.564 3.798 1.00 87.12 90 SER A CA 1
ATOM 715 C C . SER A 1 90 ? 13.891 11.064 3.940 1.00 87.12 90 SER A C 1
ATOM 717 O O . SER A 1 90 ? 13.161 10.240 3.379 1.00 87.12 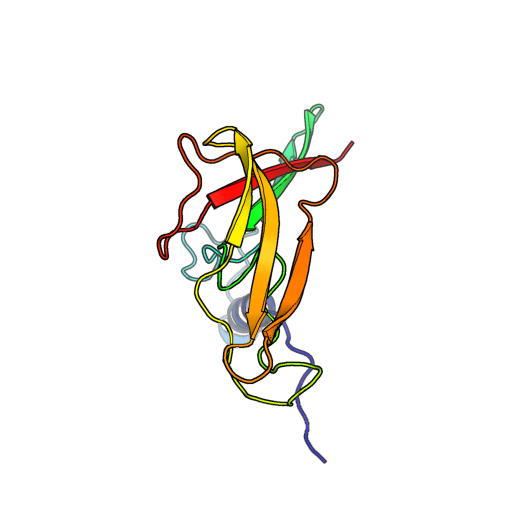90 SER A O 1
ATOM 719 N N . PRO A 1 91 ? 14.905 10.648 4.724 1.00 84.19 91 PRO A N 1
ATOM 720 C CA . PRO A 1 91 ? 15.196 9.228 4.951 1.00 84.19 91 PRO A CA 1
ATOM 721 C C . PRO A 1 91 ? 14.005 8.391 5.459 1.00 84.19 91 PRO A C 1
ATOM 723 O O . PRO A 1 91 ? 13.989 7.175 5.257 1.00 84.19 91 PRO A O 1
ATOM 726 N N . ALA A 1 92 ? 13.022 9.030 6.101 1.00 83.44 92 ALA A N 1
ATOM 727 C CA . ALA A 1 92 ? 11.822 8.398 6.649 1.00 83.44 92 ALA A CA 1
ATOM 728 C C . ALA A 1 92 ? 10.551 8.648 5.816 1.00 83.44 92 ALA A C 1
ATOM 730 O O . ALA A 1 92 ? 9.527 8.018 6.066 1.00 83.44 92 ALA A O 1
ATOM 731 N N . HIS A 1 93 ? 10.581 9.546 4.828 1.00 86.56 93 HIS A N 1
ATOM 732 C CA . HIS A 1 93 ? 9.378 9.977 4.116 1.00 86.56 93 HIS A CA 1
ATOM 733 C C . HIS A 1 93 ? 9.443 9.631 2.632 1.00 86.56 93 HIS A C 1
ATOM 735 O O . HIS A 1 93 ? 10.055 10.344 1.837 1.00 86.56 93 HIS A O 1
ATOM 741 N N . ALA A 1 94 ? 8.772 8.536 2.263 1.00 91.06 94 ALA A N 1
ATOM 742 C CA . ALA A 1 94 ? 8.519 8.180 0.873 1.00 91.06 94 ALA A CA 1
ATOM 743 C C . ALA A 1 94 ? 7.370 9.032 0.318 1.00 91.06 94 ALA A C 1
ATOM 745 O O . ALA A 1 94 ? 6.344 9.202 0.983 1.00 91.06 94 ALA A O 1
ATOM 746 N N . LEU A 1 95 ? 7.557 9.544 -0.896 1.00 93.62 95 LEU A N 1
ATOM 747 C CA . LEU A 1 95 ? 6.546 10.275 -1.660 1.00 93.62 95 LEU A CA 1
ATOM 748 C C . LEU A 1 95 ? 5.972 9.422 -2.791 1.00 93.62 95 LEU A C 1
ATOM 750 O O . LEU A 1 95 ? 4.779 9.477 -3.051 1.00 93.62 95 LEU A O 1
ATOM 754 N N . CYS A 1 96 ? 6.823 8.631 -3.443 1.00 94.94 96 CYS A N 1
ATOM 755 C CA . CYS A 1 96 ? 6.452 7.797 -4.577 1.00 94.94 96 CYS A CA 1
ATOM 756 C C . CYS A 1 96 ? 7.311 6.531 -4.586 1.00 94.94 96 CYS A C 1
ATOM 758 O O . CYS A 1 96 ? 8.481 6.547 -4.187 1.00 94.94 96 CYS A O 1
ATOM 760 N N . ILE A 1 97 ? 6.729 5.427 -5.035 1.00 94.94 97 ILE A N 1
ATOM 761 C CA . ILE A 1 97 ? 7.397 4.145 -5.218 1.00 94.94 97 ILE A CA 1
ATOM 762 C C . ILE A 1 97 ? 7.226 3.743 -6.679 1.00 94.94 97 ILE A C 1
ATOM 764 O O . ILE A 1 97 ? 6.118 3.738 -7.207 1.00 94.94 97 ILE A O 1
ATOM 768 N N . ILE A 1 98 ? 8.337 3.423 -7.333 1.00 95.81 98 ILE A N 1
ATOM 769 C CA . ILE A 1 98 ? 8.388 3.085 -8.751 1.00 95.81 98 ILE A CA 1
ATOM 770 C C . ILE A 1 98 ? 8.769 1.613 -8.875 1.00 95.81 98 ILE A C 1
ATOM 772 O O . ILE A 1 98 ? 9.842 1.196 -8.427 1.00 95.81 98 ILE A O 1
ATOM 776 N N . LEU A 1 99 ? 7.876 0.838 -9.485 1.00 95.19 99 LEU A N 1
ATOM 777 C CA . LEU A 1 99 ? 8.102 -0.548 -9.876 1.00 95.19 99 LEU A CA 1
ATOM 778 C C . LEU A 1 99 ? 8.535 -0.563 -11.339 1.00 95.19 99 LEU A C 1
ATOM 780 O O . LEU A 1 99 ? 7.836 -0.016 -12.186 1.00 95.19 99 LEU A O 1
ATOM 784 N N . MET A 1 100 ? 9.666 -1.190 -11.644 1.00 96.25 100 MET A N 1
ATOM 785 C CA . MET A 1 100 ? 10.186 -1.274 -13.008 1.00 96.25 100 MET A CA 1
ATOM 786 C C . MET A 1 100 ? 10.145 -2.719 -13.495 1.00 96.25 100 MET A C 1
ATOM 788 O O . MET A 1 100 ? 10.589 -3.628 -12.791 1.00 96.25 100 MET A O 1
ATOM 792 N N . CYS A 1 101 ? 9.594 -2.931 -14.688 1.00 96.06 101 CYS A N 1
ATOM 793 C CA . CYS A 1 101 ? 9.602 -4.229 -15.348 1.00 96.06 101 CYS A CA 1
ATOM 794 C C . CYS A 1 101 ? 11.021 -4.566 -15.834 1.00 96.06 101 CYS A C 1
ATOM 796 O O . CYS A 1 101 ? 11.595 -3.802 -16.605 1.00 96.06 101 CYS A O 1
ATOM 798 N N . THR A 1 102 ? 11.563 -5.716 -15.436 1.00 96.38 102 THR A N 1
ATOM 799 C CA . THR A 1 102 ? 12.897 -6.195 -15.836 1.00 96.38 102 THR A CA 1
ATOM 800 C C . THR A 1 102 ? 12.987 -6.549 -17.316 1.00 96.38 102 THR A C 1
ATOM 802 O O . THR A 1 102 ? 14.061 -6.442 -17.891 1.00 96.38 102 THR A O 1
ATOM 805 N N . GLU A 1 103 ? 11.864 -6.920 -17.938 1.00 96.50 103 GLU A N 1
ATOM 806 C CA . GLU A 1 103 ? 11.840 -7.382 -19.331 1.00 96.50 103 GLU A CA 1
ATOM 807 C C . GLU A 1 103 ? 11.751 -6.239 -20.348 1.00 96.50 103 GLU A C 1
ATOM 809 O O . GLU A 1 103 ? 12.362 -6.299 -21.407 1.00 96.50 103 GLU A O 1
ATOM 814 N N . CYS A 1 104 ? 10.955 -5.202 -20.059 1.00 95.38 104 CYS A N 1
ATOM 815 C CA . CYS A 1 104 ? 10.690 -4.117 -21.016 1.00 95.38 104 CYS A CA 1
ATOM 816 C C . CYS A 1 104 ? 10.972 -2.709 -20.479 1.00 95.38 104 CYS A C 1
ATOM 818 O O . CYS A 1 104 ? 10.724 -1.731 -21.178 1.00 95.38 104 CYS A O 1
ATOM 820 N N . GLY A 1 105 ? 11.428 -2.580 -19.231 1.00 95.44 105 GLY A N 1
ATOM 821 C CA . GLY A 1 105 ? 11.738 -1.290 -18.609 1.00 95.44 105 GLY A CA 1
ATOM 822 C C . GLY A 1 105 ? 10.522 -0.429 -18.250 1.00 95.44 105 GLY A C 1
ATOM 823 O O . GLY A 1 105 ? 10.698 0.667 -17.728 1.00 95.44 105 GLY A O 1
ATOM 824 N N . HIS A 1 106 ? 9.290 -0.892 -18.497 1.00 95.75 106 HIS A N 1
ATOM 825 C CA . HIS A 1 106 ? 8.090 -0.125 -18.163 1.00 95.75 106 HIS A CA 1
ATOM 826 C C . HIS A 1 106 ? 7.996 0.162 -16.657 1.00 95.75 106 HIS A C 1
ATOM 828 O O . HIS A 1 106 ? 8.129 -0.748 -15.834 1.00 95.75 106 HIS A O 1
ATOM 834 N N . GLU A 1 107 ? 7.714 1.419 -16.314 1.00 95.62 107 GLU A N 1
ATOM 835 C CA . GLU A 1 107 ? 7.578 1.890 -14.939 1.00 95.62 107 GLU A CA 1
ATOM 836 C C . GLU A 1 107 ? 6.109 2.023 -14.520 1.00 95.62 107 GLU A C 1
ATOM 838 O O . GLU A 1 107 ? 5.307 2.667 -15.195 1.00 95.62 107 GLU A O 1
ATOM 843 N N . VAL A 1 108 ? 5.784 1.496 -13.341 1.00 94.50 108 VAL A N 1
ATOM 844 C CA . VAL A 1 108 ? 4.527 1.749 -12.632 1.00 94.50 108 VAL A CA 1
ATOM 845 C C . VAL A 1 108 ? 4.834 2.597 -11.407 1.00 94.50 108 VAL A C 1
ATOM 847 O O . VAL A 1 108 ? 5.541 2.159 -10.498 1.00 94.50 108 VAL A O 1
ATOM 850 N N . LYS A 1 109 ? 4.291 3.814 -11.381 1.00 95.25 109 LYS A N 1
ATOM 851 C CA . LYS A 1 109 ? 4.443 4.752 -10.265 1.00 95.25 109 LYS A CA 1
ATOM 852 C C . LYS A 1 109 ? 3.268 4.618 -9.304 1.00 95.25 109 LYS A C 1
ATOM 854 O O . LYS A 1 109 ? 2.119 4.510 -9.729 1.00 95.25 109 LYS A O 1
ATOM 859 N N . LYS A 1 110 ? 3.575 4.609 -8.013 1.00 94.94 110 LYS A N 1
ATOM 860 C CA . LYS A 1 110 ? 2.618 4.569 -6.910 1.00 94.94 110 LYS A CA 1
ATOM 861 C C . LYS A 1 110 ? 2.921 5.725 -5.979 1.00 94.94 110 LYS A C 1
ATOM 863 O O . LYS A 1 110 ? 3.897 5.676 -5.230 1.00 94.94 110 LYS A O 1
ATOM 868 N N . ASP A 1 111 ? 2.114 6.770 -6.069 1.00 95.25 111 ASP A N 1
ATOM 869 C CA . ASP A 1 111 ? 2.243 7.946 -5.218 1.00 95.25 111 ASP A CA 1
ATOM 870 C C . ASP A 1 111 ? 1.629 7.681 -3.847 1.00 95.25 111 ASP A C 1
ATOM 872 O O . ASP A 1 111 ? 0.659 6.933 -3.711 1.00 95.25 111 ASP A O 1
ATOM 876 N N . ARG A 1 112 ? 2.207 8.286 -2.809 1.00 94.12 112 ARG A N 1
ATOM 877 C CA . ARG A 1 112 ? 1.636 8.220 -1.468 1.00 94.12 112 ARG A CA 1
ATOM 878 C C . ARG A 1 112 ? 0.284 8.942 -1.481 1.00 94.12 112 ARG A C 1
ATOM 880 O O . ARG A 1 112 ? 0.268 10.132 -1.808 1.00 94.12 112 ARG A O 1
ATOM 887 N N . PRO A 1 113 ? -0.818 8.291 -1.071 1.00 91.94 113 PRO A N 1
ATOM 888 C CA . PRO A 1 113 ? -2.112 8.954 -1.034 1.00 91.94 113 PRO A CA 1
ATOM 889 C C . PRO A 1 113 ? -2.094 10.169 -0.096 1.00 91.94 113 PRO A C 1
ATOM 891 O O . PRO A 1 113 ? -1.380 10.200 0.914 1.00 91.94 113 PRO A O 1
ATOM 894 N N . SER A 1 114 ? -2.873 11.194 -0.435 1.00 90.69 114 SER A N 1
ATOM 895 C CA . SER A 1 114 ? -2.955 12.431 0.345 1.00 90.69 114 SER A CA 1
ATOM 896 C C . SER A 1 114 ? -3.405 12.162 1.781 1.00 90.69 114 SER A C 1
ATOM 898 O O . SER A 1 114 ? -4.284 11.337 2.015 1.00 90.69 114 SER A O 1
ATOM 900 N N . GLY A 1 115 ? -2.823 12.878 2.744 1.00 90.25 115 GLY A N 1
ATOM 901 C CA . GLY A 1 115 ? -3.169 12.744 4.164 1.00 90.25 115 GLY A CA 1
ATOM 902 C C . GLY A 1 115 ? -2.518 11.555 4.877 1.00 90.25 115 GLY A C 1
ATOM 903 O O . GLY A 1 115 ? -2.550 11.511 6.103 1.00 90.25 115 GLY A O 1
ATOM 904 N N . PHE A 1 116 ? -1.869 10.634 4.155 1.00 91.75 116 PHE A N 1
ATOM 905 C CA . PHE A 1 116 ? -1.107 9.559 4.785 1.00 91.75 116 PHE A CA 1
ATOM 906 C C . PHE A 1 116 ? 0.285 10.014 5.214 1.00 91.75 116 PHE A C 1
ATOM 908 O O . PHE A 1 116 ? 1.075 10.559 4.436 1.00 91.75 116 PHE A O 1
ATOM 915 N N . THR A 1 117 ? 0.621 9.695 6.458 1.00 91.81 117 THR A N 1
ATOM 916 C CA . THR A 1 117 ? 1.933 9.927 7.062 1.00 91.81 117 THR A CA 1
ATOM 917 C C . THR A 1 117 ? 2.503 8.614 7.576 1.00 91.81 117 THR A C 1
ATOM 919 O O . THR A 1 117 ? 1.756 7.713 7.947 1.00 91.81 117 THR A O 1
ATOM 922 N N . LYS A 1 118 ? 3.830 8.453 7.553 1.00 90.62 118 LYS A N 1
ATOM 923 C CA . LYS A 1 118 ? 4.459 7.225 8.057 1.00 90.62 118 LYS A CA 1
ATOM 924 C C . LYS A 1 118 ? 4.262 7.158 9.573 1.00 90.62 118 LYS A C 1
ATOM 926 O O . LYS A 1 118 ? 4.666 8.078 10.275 1.00 90.62 118 LYS A O 1
ATOM 931 N N . PHE A 1 119 ? 3.668 6.069 10.047 1.00 89.88 119 PHE A N 1
ATOM 932 C CA . PHE A 1 119 ? 3.436 5.799 11.463 1.00 89.88 119 PHE A CA 1
ATOM 933 C C . PHE A 1 119 ? 4.596 5.016 12.088 1.00 89.88 119 PHE A C 1
ATOM 935 O O . PHE A 1 119 ? 5.023 5.309 13.201 1.00 89.88 119 PHE A O 1
ATOM 942 N N . THR A 1 120 ? 5.157 4.041 11.364 1.00 88.62 120 THR A N 1
ATOM 943 C CA . THR A 1 120 ? 6.327 3.287 11.839 1.00 88.62 120 THR A CA 1
ATOM 944 C C . THR A 1 120 ? 7.543 4.205 11.964 1.00 88.62 120 THR A C 1
ATOM 946 O O . THR A 1 120 ? 7.882 4.931 11.029 1.00 88.62 120 THR A O 1
ATOM 949 N N . SER A 1 121 ? 8.247 4.152 13.092 1.00 84.62 121 SER A N 1
ATOM 950 C CA . SER A 1 121 ? 9.436 4.975 13.332 1.00 84.62 121 SER A CA 1
ATOM 951 C C . SER A 1 121 ? 10.622 4.588 12.431 1.00 84.62 121 SER A C 1
ATOM 953 O O . SER A 1 121 ? 10.672 3.510 11.839 1.00 84.62 121 SER A O 1
ATOM 955 N N . GLY A 1 122 ? 11.589 5.499 12.289 1.00 86.12 122 GLY A N 1
ATOM 956 C CA . GLY A 1 122 ? 12.840 5.246 11.569 1.00 86.12 122 GLY A CA 1
ATOM 957 C C . GLY A 1 122 ? 12.753 5.326 10.039 1.00 86.12 122 GLY A C 1
ATOM 958 O O . GLY A 1 122 ? 11.785 5.823 9.458 1.00 86.12 122 GLY A O 1
ATOM 959 N N . LYS A 1 123 ? 13.818 4.855 9.377 1.00 86.38 123 LYS A N 1
ATOM 960 C CA . LYS A 1 123 ? 13.939 4.840 7.908 1.00 86.38 123 LYS A CA 1
ATOM 961 C C . LYS A 1 123 ? 12.861 3.950 7.278 1.00 86.38 123 LYS A C 1
ATOM 963 O O . LYS A 1 123 ? 12.288 3.096 7.947 1.00 86.38 123 LYS A O 1
ATOM 968 N N . ILE A 1 124 ? 12.593 4.161 5.991 1.00 84.31 124 ILE A N 1
ATOM 969 C CA . ILE A 1 124 ? 11.680 3.301 5.223 1.00 84.31 124 ILE A CA 1
ATOM 970 C C . ILE A 1 124 ? 12.210 1.870 5.230 1.00 84.31 124 ILE A C 1
ATOM 972 O O . ILE A 1 124 ? 13.376 1.628 4.900 1.00 84.31 124 ILE A O 1
ATOM 976 N N . ASN A 1 125 ? 11.341 0.937 5.584 1.00 83.06 125 ASN A N 1
ATOM 977 C CA . ASN A 1 125 ? 11.646 -0.469 5.620 1.00 83.06 125 ASN A CA 1
ATOM 978 C C . ASN A 1 125 ? 11.628 -1.051 4.203 1.00 83.06 125 ASN A C 1
ATOM 980 O O . ASN A 1 125 ? 10.620 -1.018 3.497 1.00 83.06 125 ASN A O 1
ATOM 984 N N . THR A 1 126 ? 12.768 -1.588 3.781 1.00 75.81 126 THR A N 1
ATOM 985 C CA . THR A 1 126 ? 12.924 -2.280 2.494 1.00 75.81 126 THR A CA 1
ATOM 986 C C . THR A 1 126 ? 12.906 -3.802 2.642 1.00 75.81 126 THR A C 1
ATOM 988 O O . THR A 1 126 ? 13.119 -4.507 1.661 1.00 75.81 126 THR A O 1
ATOM 991 N N . THR A 1 127 ? 12.698 -4.307 3.861 1.00 76.25 127 THR A N 1
ATOM 992 C CA . THR A 1 127 ? 12.584 -5.737 4.175 1.00 76.25 127 THR A CA 1
ATOM 993 C C . THR A 1 127 ? 11.125 -6.189 4.154 1.00 76.25 127 THR A C 1
ATOM 995 O O . THR A 1 127 ? 10.206 -5.373 4.064 1.00 76.25 127 THR A O 1
ATOM 998 N N . GLU A 1 128 ? 10.900 -7.494 4.318 1.00 71.19 128 GLU A N 1
ATOM 999 C CA . GLU A 1 128 ? 9.566 -8.103 4.268 1.00 71.19 128 GLU A CA 1
ATOM 1000 C C . GLU A 1 128 ? 8.564 -7.542 5.288 1.00 71.19 128 GLU A C 1
ATOM 1002 O O . GLU A 1 128 ? 7.360 -7.653 5.077 1.00 71.19 128 GLU A O 1
ATOM 1007 N N . ARG A 1 129 ? 9.035 -6.916 6.375 1.00 77.81 129 ARG A N 1
ATOM 1008 C CA . ARG A 1 129 ? 8.171 -6.397 7.448 1.00 77.81 129 ARG A CA 1
ATOM 1009 C C . ARG A 1 129 ? 7.337 -5.174 7.038 1.00 77.81 129 ARG A C 1
ATOM 1011 O O . ARG A 1 129 ? 6.299 -4.942 7.650 1.00 77.81 129 ARG A O 1
ATOM 1018 N N . GLY A 1 130 ? 7.759 -4.417 6.020 1.00 85.69 130 GLY A N 1
ATOM 1019 C CA . GLY A 1 130 ? 7.073 -3.198 5.567 1.00 85.69 130 GLY A CA 1
ATOM 1020 C C . GLY A 1 130 ? 7.009 -2.074 6.616 1.00 85.69 130 GLY A C 1
ATOM 1021 O O . GLY A 1 130 ? 7.710 -2.109 7.631 1.00 85.69 130 GLY A O 1
ATOM 1022 N N . ASP A 1 131 ? 6.182 -1.066 6.341 1.00 89.88 131 ASP A N 1
ATOM 1023 C CA . ASP A 1 131 ? 5.912 0.102 7.188 1.00 89.88 131 ASP A CA 1
ATOM 1024 C C . ASP A 1 131 ? 4.405 0.373 7.271 1.00 89.88 131 ASP A C 1
ATOM 1026 O O . ASP A 1 131 ? 3.675 0.169 6.301 1.00 89.88 131 ASP A O 1
ATOM 1030 N N . TRP A 1 132 ? 3.951 0.933 8.389 1.00 89.50 132 TRP A N 1
ATOM 1031 C CA . TRP A 1 132 ? 2.592 1.445 8.542 1.00 89.50 132 TRP A CA 1
ATOM 1032 C C . TRP A 1 132 ? 2.517 2.934 8.223 1.00 89.50 132 TRP A C 1
ATOM 1034 O O . TRP A 1 132 ? 3.399 3.711 8.603 1.00 89.50 132 TRP A O 1
ATOM 1044 N N . TYR A 1 133 ? 1.433 3.331 7.565 1.00 91.62 133 TYR A N 1
ATOM 1045 C CA . TYR A 1 133 ? 1.053 4.715 7.314 1.00 91.62 133 TYR A CA 1
ATOM 1046 C C . TYR A 1 133 ? -0.313 4.983 7.934 1.00 91.62 133 TYR A C 1
ATOM 1048 O O . TYR A 1 133 ? -1.170 4.109 7.907 1.00 91.62 133 TYR A O 1
ATOM 1056 N N . MET A 1 134 ? -0.516 6.181 8.469 1.00 91.50 134 MET A N 1
ATOM 1057 C CA . MET A 1 134 ? -1.749 6.598 9.127 1.00 91.50 134 MET A CA 1
ATOM 1058 C C . MET A 1 134 ? -2.317 7.850 8.459 1.00 91.50 134 MET A C 1
ATOM 1060 O O . MET A 1 134 ? -1.566 8.757 8.086 1.00 91.50 134 MET A O 1
ATOM 1064 N N . GLN A 1 135 ? -3.638 7.876 8.321 1.00 93.06 135 GLN A N 1
ATOM 1065 C CA . GLN A 1 135 ? -4.432 9.023 7.906 1.00 93.06 135 GLN A CA 1
ATOM 1066 C C . GLN A 1 135 ? -5.534 9.280 8.941 1.00 93.06 135 GLN A C 1
ATOM 1068 O O . GLN A 1 135 ? -6.235 8.351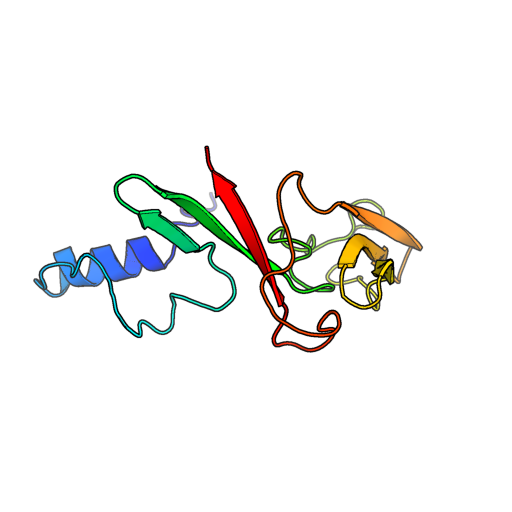 9.347 1.00 93.06 135 GLN A O 1
ATOM 1073 N N . MET A 1 136 ? -5.718 10.549 9.308 1.00 89.38 136 MET A N 1
ATOM 1074 C CA . MET A 1 136 ? -6.918 11.007 10.013 1.00 89.38 136 MET A CA 1
ATOM 1075 C C . MET A 1 136 ? -8.069 11.131 9.009 1.00 89.38 136 MET A C 1
ATOM 1077 O O . MET A 1 136 ? -7.931 11.804 7.985 1.00 89.38 136 MET A O 1
ATOM 1081 N N . LEU A 1 137 ? -9.186 10.476 9.298 1.00 83.31 137 LEU A N 1
ATOM 1082 C CA . LEU A 1 137 ? -10.456 10.615 8.599 1.00 83.31 137 LEU A CA 1
ATOM 1083 C C . LEU A 1 137 ? -11.300 11.594 9.423 1.00 83.31 137 LEU A C 1
ATOM 1085 O O . LEU A 1 137 ? -11.771 11.247 10.508 1.00 83.31 137 LEU A O 1
ATOM 1089 N N . VAL A 1 138 ? -11.383 12.833 8.937 1.00 69.31 138 VAL A N 1
ATOM 1090 C CA . VAL A 1 138 ? -12.210 13.905 9.514 1.00 69.31 138 VAL A CA 1
ATOM 1091 C C . VAL A 1 138 ? -13.612 13.821 8.931 1.00 69.31 138 VAL A C 1
ATOM 1093 O O . VAL A 1 138 ? -13.700 13.613 7.698 1.00 69.31 138 VAL A O 1
#

Organism: Hypsizygus marmoreus (NCBI:txid39966)

Sequence (138 aa):
MDFQPCIVNMYVMDAAQAWFVQGKKPEAVLNEHHRVGAHTDIYVFEPNDGAKRYIWSHSGRRPFGEPAPLQCVICKSIKSWGPPKVVRSSPAHALCIILMCTECGHEVKKDRPSGFTKFTSGKINTTERGDWYMQMLV